Protein AF-A0A645FPZ4-F1 (afdb_monomer_lite)

InterPro domains:
  IPR011048 Cytochrome cd1-nitrite reductase-like, haem d1 domain superfamily [SSF51004] (3-76)
  IPR015943 WD40/YVTN repeat-like-containing domain superfamily [G3DSA:2.130.10.10] (1-99)
  IPR019405 Lactonase, 7-bladed beta-propeller [PF10282] (3-96)
  IPR050282 Cycloisomerase 2 [PTHR30344] (2-97)

Organism: NCBI:txid1076179

Radius of gyration: 13.14 Å; chains: 1; bounding box: 28×28×38 Å

Sequence (100 aa):
MLIHPGGRFAYASNRIHDSIASYSIDPHTGYLRLLGFTDALGKTPRFMTFDEKGEKLYVANEDSDTIVEFAIEADSGRPVFTGRTVAAESPVCVIFTKER

Foldseek 3Di:
DDAQPVRQKDWDADQQVQWIWIWGADPPPRDTDTLDIDHVVAHGQQDWDADPNSQWIWTQHQHGQKIFIFGQDPPSRDTHGPVDIDGHHRDNDDDDDPDD

Structure (mmCIF, N/CA/C/O backbone):
data_AF-A0A645FPZ4-F1
#
_entry.id   AF-A0A645FPZ4-F1
#
loop_
_atom_site.group_PDB
_atom_site.id
_atom_site.type_symbol
_atom_site.label_atom_id
_atom_site.label_alt_id
_atom_site.label_comp_id
_atom_site.label_asym_id
_atom_site.label_entity_id
_atom_site.label_seq_id
_atom_site.pdbx_PDB_ins_code
_atom_site.Cartn_x
_atom_site.Cartn_y
_atom_site.Cartn_z
_atom_site.occupancy
_atom_site.B_iso_or_equiv
_atom_site.auth_seq_id
_atom_site.auth_comp_id
_atom_site.auth_asym_id
_atom_site.auth_atom_id
_atom_site.pdbx_PDB_model_num
ATOM 1 N N . MET A 1 1 ? 2.950 8.092 4.707 1.00 87.81 1 MET A N 1
ATOM 2 C CA . MET A 1 1 ? 1.825 7.476 5.441 1.00 87.81 1 MET A CA 1
ATOM 3 C C . MET A 1 1 ? 0.550 8.187 5.023 1.00 87.81 1 MET A C 1
ATOM 5 O O . MET A 1 1 ? 0.621 9.383 4.771 1.00 87.81 1 MET A O 1
ATOM 9 N N . LEU A 1 2 ? -0.568 7.471 4.925 1.00 95.75 2 LEU A N 1
ATOM 10 C CA . LEU A 1 2 ? -1.883 8.008 4.570 1.00 95.75 2 LEU A CA 1
ATOM 11 C C . LEU A 1 2 ? -2.991 7.279 5.341 1.00 95.75 2 LEU A C 1
ATOM 13 O O . LEU A 1 2 ? -2.834 6.110 5.693 1.00 95.75 2 LEU A O 1
ATOM 17 N N . ILE A 1 3 ? -4.093 7.976 5.609 1.00 97.56 3 ILE A N 1
ATOM 18 C CA . ILE A 1 3 ? -5.278 7.447 6.296 1.00 97.56 3 ILE A CA 1
ATOM 19 C C . ILE A 1 3 ? -6.364 7.215 5.245 1.00 97.56 3 ILE A C 1
ATOM 21 O O . ILE A 1 3 ? -6.586 8.069 4.388 1.00 97.56 3 ILE A O 1
ATOM 25 N N . HIS A 1 4 ? -7.022 6.058 5.295 1.00 97.44 4 HIS A N 1
ATOM 26 C CA . HIS A 1 4 ? -8.163 5.766 4.429 1.00 97.44 4 HIS A CA 1
ATOM 27 C C . HIS A 1 4 ? -9.302 6.769 4.684 1.00 97.44 4 HIS A C 1
ATOM 29 O O . HIS A 1 4 ? -9.560 7.062 5.853 1.00 97.44 4 HIS A O 1
ATOM 35 N N . PRO A 1 5 ? -10.060 7.228 3.669 1.00 95.62 5 PRO A N 1
ATOM 36 C CA . PRO A 1 5 ? -11.174 8.166 3.869 1.00 95.62 5 PRO A CA 1
ATOM 37 C C . PRO A 1 5 ? -12.209 7.706 4.907 1.00 95.62 5 PRO A C 1
ATOM 39 O O . PRO A 1 5 ? -12.756 8.509 5.654 1.00 95.62 5 PRO A O 1
ATOM 42 N N . GLY A 1 6 ? -12.428 6.392 5.011 1.00 94.69 6 GLY A N 1
ATOM 43 C CA . GLY A 1 6 ? -13.291 5.785 6.033 1.00 94.69 6 GLY A CA 1
ATOM 44 C C . GLY A 1 6 ? -12.730 5.780 7.466 1.00 94.69 6 GLY A C 1
ATOM 45 O O . GLY A 1 6 ? -13.376 5.238 8.354 1.00 94.69 6 GLY A O 1
ATOM 46 N N . GLY A 1 7 ? -11.522 6.296 7.708 1.00 96.12 7 GLY A N 1
ATOM 47 C CA . GLY A 1 7 ? -10.953 6.535 9.042 1.00 96.12 7 GLY A CA 1
ATOM 48 C C . GLY A 1 7 ? -10.550 5.302 9.862 1.00 96.12 7 GLY A C 1
ATOM 49 O O . GLY A 1 7 ? -9.932 5.455 10.908 1.00 96.12 7 GLY A O 1
ATOM 50 N N . ARG A 1 8 ? -10.862 4.080 9.412 1.00 97.69 8 ARG A N 1
ATOM 51 C CA . ARG A 1 8 ? -10.559 2.837 10.154 1.00 97.69 8 ARG A CA 1
ATOM 52 C C . ARG A 1 8 ? -9.132 2.321 9.970 1.00 97.69 8 ARG A C 1
ATOM 54 O O . ARG A 1 8 ? -8.666 1.536 10.792 1.00 97.69 8 ARG A O 1
ATOM 61 N N . PHE A 1 9 ? -8.458 2.728 8.895 1.00 98.50 9 PHE A N 1
ATOM 62 C CA . PHE A 1 9 ? -7.172 2.161 8.489 1.00 98.50 9 PHE A CA 1
ATOM 63 C C . PHE A 1 9 ? -6.158 3.235 8.094 1.00 98.50 9 PHE A C 1
ATOM 65 O O . PHE A 1 9 ? -6.520 4.253 7.498 1.00 98.50 9 PHE A O 1
ATOM 72 N N . ALA A 1 10 ? -4.884 2.971 8.378 1.00 98.50 10 ALA A N 1
ATOM 73 C CA . ALA A 1 10 ? -3.743 3.762 7.927 1.00 98.50 10 ALA A CA 1
ATOM 74 C C . ALA A 1 10 ? -2.715 2.878 7.215 1.00 98.50 10 ALA A C 1
ATOM 76 O O . ALA A 1 10 ? -2.581 1.693 7.520 1.00 98.50 10 ALA A O 1
ATOM 77 N N . TYR A 1 11 ? -1.959 3.480 6.299 1.00 98.69 11 TYR A N 1
ATOM 78 C CA . TYR A 1 11 ? -0.987 2.787 5.459 1.00 98.69 11 TYR A CA 1
ATOM 79 C C . TYR A 1 11 ? 0.337 3.540 5.422 1.00 98.69 11 TYR A C 1
ATOM 81 O O . TYR A 1 11 ? 0.369 4.772 5.327 1.00 98.69 11 TYR A O 1
ATOM 89 N N . ALA A 1 12 ? 1.445 2.810 5.457 1.00 98.44 12 ALA A N 1
ATOM 90 C CA . ALA A 1 12 ? 2.789 3.357 5.316 1.00 98.44 12 ALA A CA 1
ATOM 91 C C . ALA A 1 12 ? 3.587 2.542 4.300 1.00 98.44 12 ALA A C 1
ATOM 93 O O . ALA A 1 12 ? 3.524 1.319 4.309 1.00 98.44 12 ALA A O 1
ATOM 94 N N . SER A 1 13 ? 4.324 3.217 3.418 1.00 98.00 13 SER A N 1
ATOM 95 C CA . SER A 1 13 ? 5.230 2.542 2.497 1.00 98.00 13 SER A CA 1
ATOM 96 C C . SER A 1 13 ? 6.598 2.367 3.146 1.00 98.00 13 SER A C 1
ATOM 98 O O . SER A 1 13 ? 7.098 3.265 3.827 1.00 98.00 13 SER A O 1
ATOM 100 N N . ASN A 1 14 ? 7.211 1.215 2.904 1.00 98.00 14 ASN A N 1
ATOM 101 C CA . ASN A 1 14 ? 8.550 0.870 3.351 1.00 98.00 14 ASN A CA 1
ATOM 102 C C . ASN A 1 14 ? 9.451 0.756 2.125 1.00 98.00 14 ASN A C 1
ATOM 104 O O . ASN A 1 14 ? 9.290 -0.159 1.327 1.00 98.00 14 ASN A O 1
ATOM 108 N N . ARG A 1 15 ? 10.411 1.673 1.981 1.00 97.19 15 ARG A N 1
ATOM 109 C CA . ARG A 1 15 ? 11.231 1.796 0.761 1.00 97.19 15 ARG A CA 1
ATOM 110 C C . ARG A 1 15 ? 12.342 0.756 0.606 1.00 97.19 15 ARG A C 1
ATOM 112 O O . ARG A 1 15 ? 12.859 0.608 -0.480 1.00 97.19 15 ARG A O 1
ATOM 119 N N . ILE A 1 16 ? 12.734 0.092 1.693 1.00 94.75 16 ILE A N 1
ATOM 120 C CA . ILE A 1 16 ? 13.771 -0.958 1.674 1.00 94.75 16 ILE A CA 1
ATOM 121 C C . ILE A 1 16 ? 13.129 -2.346 1.730 1.00 94.75 16 ILE A C 1
ATOM 123 O O . ILE A 1 16 ? 13.617 -3.290 1.127 1.00 94.75 16 ILE A O 1
ATOM 127 N N . HIS A 1 17 ? 12.027 -2.474 2.472 1.00 97.94 17 HIS A N 1
ATOM 128 C CA . HIS A 1 17 ? 11.257 -3.715 2.539 1.00 97.94 17 HIS A CA 1
ATOM 129 C C . HIS A 1 17 ? 10.329 -3.880 1.318 1.00 97.94 17 HIS A C 1
ATOM 131 O O . HIS A 1 17 ? 9.700 -4.924 1.179 1.00 97.94 17 HIS A O 1
ATOM 137 N N . ASP A 1 18 ? 10.195 -2.852 0.474 1.00 98.56 18 ASP A N 1
ATOM 138 C CA . ASP A 1 18 ? 9.340 -2.852 -0.718 1.00 98.56 18 ASP A CA 1
ATOM 139 C C . ASP A 1 18 ? 7.894 -3.279 -0.416 1.00 98.56 18 ASP A C 1
ATOM 141 O O . ASP A 1 18 ? 7.293 -4.129 -1.068 1.00 98.56 18 ASP A O 1
ATOM 145 N N . SER A 1 19 ? 7.329 -2.701 0.649 1.00 98.75 19 SER A N 1
ATOM 146 C CA . SER A 1 19 ? 6.021 -3.106 1.165 1.00 98.75 19 SER A CA 1
ATOM 147 C C . SER A 1 19 ? 5.144 -1.951 1.623 1.00 98.75 19 SER A C 1
ATOM 149 O O . SER A 1 19 ? 5.601 -0.842 1.905 1.00 98.75 19 SER A O 1
ATOM 151 N N . ILE A 1 20 ? 3.857 -2.253 1.741 1.00 98.75 20 ILE A N 1
ATOM 152 C CA . ILE A 1 20 ? 2.813 -1.428 2.331 1.00 98.75 20 ILE A CA 1
ATOM 153 C C . ILE A 1 20 ? 2.481 -2.024 3.701 1.00 98.75 20 ILE A C 1
ATOM 155 O O . ILE A 1 20 ? 1.890 -3.102 3.793 1.00 98.75 20 ILE A O 1
ATOM 159 N N . ALA A 1 21 ? 2.850 -1.336 4.776 1.00 98.62 21 ALA A N 1
ATOM 160 C CA . ALA A 1 21 ? 2.392 -1.655 6.122 1.00 98.62 21 ALA A CA 1
ATOM 161 C C . ALA A 1 21 ? 0.965 -1.129 6.319 1.00 98.62 21 ALA A C 1
ATOM 163 O O . ALA A 1 21 ? 0.710 0.055 6.093 1.00 98.62 21 ALA A O 1
ATOM 164 N N 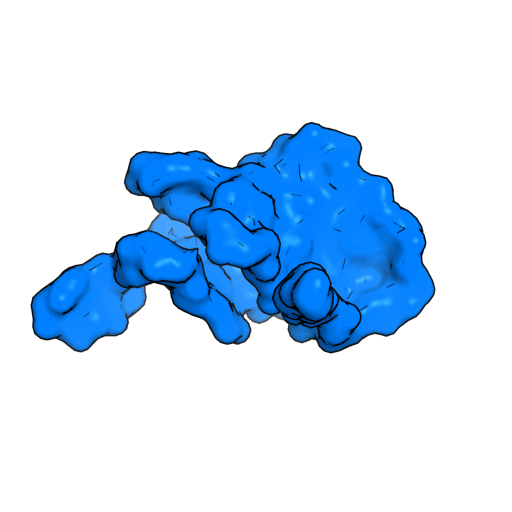. SER A 1 22 ? 0.054 -2.001 6.752 1.00 98.69 22 SER A N 1
ATOM 165 C CA . SER A 1 22 ? -1.354 -1.672 7.013 1.00 98.69 22 SER A CA 1
ATOM 166 C C . SER A 1 22 ? -1.631 -1.685 8.513 1.00 98.69 22 SER A C 1
ATOM 168 O O . SER A 1 22 ? -1.171 -2.580 9.225 1.00 98.69 22 SER A O 1
ATOM 170 N N . TYR A 1 23 ? -2.395 -0.710 8.996 1.00 98.75 23 TYR A N 1
ATOM 171 C CA . TYR A 1 23 ? -2.724 -0.533 10.408 1.00 98.75 23 TYR A CA 1
ATOM 172 C C . TYR A 1 23 ? -4.224 -0.312 10.590 1.00 98.75 23 TYR A C 1
ATOM 174 O O . TYR A 1 23 ? -4.828 0.416 9.805 1.00 98.75 23 TYR A O 1
ATOM 182 N N . SER A 1 24 ? -4.811 -0.858 11.656 1.00 98.44 24 SER A N 1
ATOM 183 C CA . SER A 1 24 ? -6.121 -0.417 12.149 1.00 98.44 24 SER A CA 1
ATOM 184 C C . SER A 1 24 ? -5.950 0.770 13.089 1.00 98.44 24 SER A C 1
ATOM 186 O O . SER A 1 24 ? -4.976 0.817 13.846 1.00 98.44 24 SER A O 1
ATOM 188 N N . ILE A 1 25 ? -6.919 1.679 13.078 1.00 98.56 25 ILE A N 1
ATOM 189 C CA . ILE A 1 25 ? -6.971 2.853 13.950 1.00 98.56 25 ILE A CA 1
ATOM 190 C C . ILE A 1 25 ? -8.022 2.611 15.031 1.00 98.56 25 ILE A C 1
ATOM 192 O O . ILE A 1 25 ? -9.184 2.342 14.723 1.00 98.56 25 ILE A O 1
ATOM 196 N N . ASP A 1 26 ? -7.623 2.707 16.297 1.00 97.88 26 ASP A N 1
ATOM 197 C CA . ASP A 1 26 ? -8.571 2.716 17.408 1.00 97.88 26 ASP A CA 1
ATOM 198 C C . ASP A 1 26 ? -9.385 4.029 17.385 1.00 97.88 26 ASP A C 1
ATOM 200 O O . ASP A 1 26 ? -8.792 5.109 17.437 1.00 97.88 26 ASP A O 1
ATOM 204 N N . PRO A 1 27 ? -10.729 3.981 17.307 1.00 96.69 27 PRO A N 1
ATOM 205 C CA . PRO A 1 27 ? -11.547 5.178 17.109 1.00 96.69 27 PRO A CA 1
ATOM 206 C C . PRO A 1 27 ? -11.645 6.075 18.351 1.00 96.69 27 PRO A C 1
ATOM 208 O O . PRO A 1 27 ? -12.109 7.208 18.242 1.00 96.69 27 PRO A O 1
ATOM 211 N N . HIS A 1 28 ? -11.238 5.591 19.528 1.00 97.50 28 HIS A N 1
ATOM 212 C CA . HIS A 1 28 ? -11.315 6.342 20.781 1.00 97.50 28 HIS A CA 1
ATOM 213 C C . HIS A 1 28 ? -9.988 7.019 21.133 1.00 97.50 28 HIS A C 1
ATOM 215 O O . HIS A 1 28 ? -9.980 8.101 21.715 1.00 97.50 28 HIS A O 1
ATOM 221 N N . THR A 1 29 ? -8.870 6.386 20.783 1.00 97.81 29 THR A N 1
ATOM 222 C CA . THR A 1 29 ? -7.513 6.805 21.166 1.00 97.81 29 THR A CA 1
ATOM 223 C C . THR A 1 29 ? -6.660 7.252 19.982 1.00 97.81 29 THR A C 1
ATOM 225 O O . THR A 1 29 ? -5.667 7.948 20.176 1.00 97.81 29 THR A O 1
ATOM 228 N N . GLY A 1 30 ? -7.014 6.855 18.755 1.00 96.69 30 GLY A N 1
ATOM 229 C CA . GLY A 1 30 ? -6.213 7.083 17.552 1.00 96.69 30 GLY A CA 1
ATOM 230 C C . GLY A 1 30 ? -4.977 6.184 17.442 1.00 96.69 30 GLY A C 1
ATOM 231 O O . GLY A 1 30 ? -4.175 6.357 16.524 1.00 96.69 30 GLY A O 1
ATOM 232 N N . TYR A 1 31 ? -4.789 5.231 18.360 1.00 98.19 31 TYR A N 1
ATOM 233 C CA . TYR A 1 31 ? -3.632 4.343 18.331 1.00 98.19 31 TYR A CA 1
ATOM 234 C C . TYR A 1 31 ? -3.673 3.373 17.153 1.00 98.19 31 TYR A C 1
ATOM 236 O O . TYR A 1 31 ? -4.721 2.852 16.770 1.00 98.19 31 TYR A O 1
ATOM 244 N N . LEU A 1 32 ? -2.488 3.127 16.593 1.00 98.38 32 LEU A N 1
ATOM 245 C CA . LEU A 1 32 ? -2.295 2.247 15.451 1.00 98.38 32 LEU A CA 1
ATOM 246 C C . LEU A 1 32 ? -1.939 0.840 15.919 1.00 98.38 32 LEU A C 1
ATOM 248 O O . LEU A 1 32 ? -1.002 0.648 16.695 1.00 98.38 32 LEU A O 1
ATOM 252 N N . ARG A 1 33 ? -2.631 -0.158 15.371 1.00 98.44 33 ARG A N 1
ATOM 253 C CA . ARG A 1 33 ? -2.258 -1.570 15.504 1.00 98.44 33 ARG A CA 1
ATOM 254 C C . ARG A 1 33 ? -1.874 -2.117 14.139 1.00 98.44 33 ARG A C 1
ATOM 256 O O . ARG A 1 33 ? -2.662 -2.029 13.204 1.00 98.44 33 ARG A O 1
ATOM 263 N N . LEU A 1 34 ? -0.672 -2.684 14.032 1.00 98.44 34 LEU A N 1
ATOM 264 C CA . LEU A 1 34 ? -0.198 -3.316 12.800 1.00 98.44 34 LEU A CA 1
ATOM 265 C C . LEU A 1 34 ? -1.091 -4.514 12.448 1.00 98.44 34 LEU A C 1
ATOM 267 O O . LEU A 1 34 ? -1.312 -5.391 13.284 1.00 98.44 34 LEU A O 1
ATOM 271 N N . LEU A 1 35 ? -1.574 -4.539 11.209 1.00 98.38 35 LEU A N 1
ATOM 272 C CA . LEU A 1 35 ? -2.364 -5.631 10.638 1.00 98.38 35 LEU A CA 1
ATOM 273 C C . LEU A 1 35 ? -1.502 -6.558 9.781 1.00 98.38 35 LEU A C 1
ATOM 275 O O . LEU A 1 35 ? -1.729 -7.763 9.757 1.00 98.38 35 LEU A O 1
ATOM 279 N N . GLY A 1 36 ? -0.496 -6.005 9.103 1.00 98.25 36 GLY A N 1
ATOM 280 C CA . GLY A 1 36 ? 0.437 -6.777 8.293 1.00 98.25 36 GLY A CA 1
ATOM 281 C C . GLY A 1 36 ? 1.112 -5.948 7.210 1.00 98.25 36 GLY A C 1
ATOM 282 O O . GLY A 1 36 ? 1.006 -4.719 7.181 1.00 98.25 36 GLY A O 1
ATOM 283 N N . PHE A 1 37 ? 1.794 -6.653 6.313 1.00 98.56 37 PHE A N 1
ATOM 284 C CA . PHE A 1 37 ? 2.518 -6.086 5.181 1.00 98.56 37 PHE A CA 1
ATOM 285 C C . PHE A 1 37 ? 1.983 -6.673 3.876 1.00 98.56 37 PHE A C 1
ATOM 287 O O . PHE A 1 37 ? 1.666 -7.859 3.811 1.00 98.56 37 PHE A O 1
ATOM 294 N N . THR A 1 38 ? 1.893 -5.844 2.842 1.00 98.69 38 THR A N 1
ATOM 295 C CA . THR A 1 38 ? 1.590 -6.256 1.464 1.00 98.69 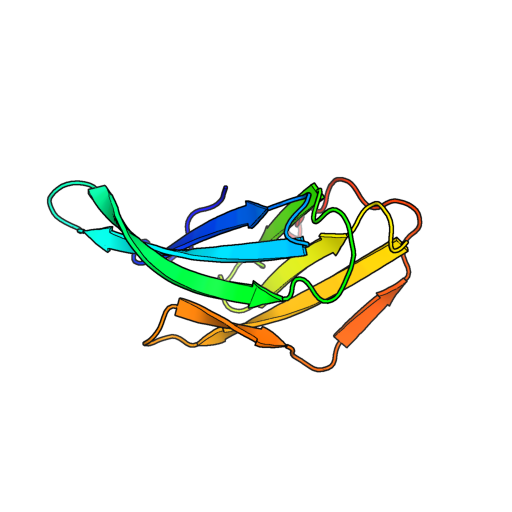38 THR A CA 1
ATOM 296 C C . THR A 1 38 ? 2.751 -5.854 0.567 1.00 98.69 38 THR A C 1
ATOM 298 O O . THR A 1 38 ? 3.299 -4.772 0.751 1.00 98.69 38 THR A O 1
ATOM 301 N N . ASP A 1 39 ? 3.148 -6.713 -0.368 1.00 98.62 39 ASP A N 1
ATOM 302 C CA . ASP A 1 39 ? 4.180 -6.395 -1.363 1.00 98.62 39 ASP A CA 1
ATOM 303 C C . ASP A 1 39 ? 3.740 -5.185 -2.212 1.00 98.62 39 ASP A C 1
ATOM 305 O O . ASP A 1 39 ? 2.589 -5.123 -2.650 1.00 98.62 39 ASP A O 1
ATOM 309 N N . ALA A 1 40 ? 4.627 -4.206 -2.410 1.00 98.50 40 ALA A N 1
ATOM 310 C CA . ALA A 1 40 ? 4.352 -3.033 -3.245 1.00 98.50 40 ALA A CA 1
ATOM 311 C C . ALA A 1 40 ? 4.372 -3.350 -4.754 1.00 98.50 40 ALA A C 1
ATOM 313 O O . ALA A 1 40 ? 4.006 -2.499 -5.571 1.00 98.50 40 ALA A O 1
ATOM 314 N N . LEU A 1 41 ? 4.788 -4.568 -5.113 1.00 98.75 41 LEU A N 1
ATOM 315 C CA . LEU A 1 41 ? 4.976 -5.086 -6.467 1.00 98.75 41 LEU A CA 1
ATOM 316 C C . LEU A 1 41 ? 5.917 -4.208 -7.300 1.00 98.75 41 LEU A C 1
ATOM 318 O O . LEU A 1 41 ? 5.731 -4.011 -8.499 1.00 98.75 41 LEU A O 1
ATOM 322 N N . GLY A 1 42 ? 6.936 -3.681 -6.629 1.00 98.44 42 GLY A N 1
ATOM 323 C CA . GLY A 1 42 ? 7.989 -2.842 -7.175 1.00 98.44 42 GLY A CA 1
ATOM 324 C C . GLY A 1 42 ? 8.888 -2.332 -6.053 1.00 98.44 42 GLY A C 1
ATOM 325 O O . GLY A 1 42 ? 8.647 -2.599 -4.878 1.00 98.44 42 GLY A O 1
ATOM 326 N N . LYS A 1 43 ? 9.944 -1.619 -6.429 1.00 98.69 43 LYS A N 1
ATOM 327 C CA . LYS A 1 43 ? 10.998 -1.172 -5.520 1.00 98.69 43 LYS A CA 1
ATOM 328 C C . LYS A 1 43 ? 10.849 0.287 -5.140 1.00 98.69 43 LYS A C 1
ATOM 330 O O . LYS A 1 43 ? 10.469 1.116 -5.970 1.00 98.69 43 LYS A O 1
ATOM 335 N N . THR A 1 44 ? 11.205 0.598 -3.899 1.00 98.44 44 THR A N 1
ATOM 336 C CA . THR A 1 44 ? 11.196 1.961 -3.362 1.00 98.44 44 THR A CA 1
ATOM 337 C C . THR A 1 44 ? 9.814 2.612 -3.543 1.00 98.44 44 THR A C 1
ATOM 339 O O . THR A 1 44 ? 9.690 3.603 -4.265 1.00 98.44 44 THR A O 1
ATOM 342 N N . PRO A 1 45 ? 8.741 2.088 -2.902 1.00 98.56 45 PRO A N 1
ATOM 343 C CA . PRO A 1 45 ? 7.413 2.709 -2.915 1.00 98.56 45 PRO A CA 1
ATOM 344 C C . PRO A 1 45 ? 7.468 4.118 -2.305 1.00 98.56 45 PRO A C 1
ATOM 346 O O . PRO A 1 45 ? 7.387 4.331 -1.085 1.00 98.56 45 PRO A O 1
ATOM 349 N N . ARG A 1 46 ? 7.670 5.109 -3.173 1.00 98.38 46 ARG A N 1
ATOM 350 C CA . ARG A 1 46 ? 8.053 6.475 -2.820 1.00 98.38 46 ARG A CA 1
ATOM 351 C C . ARG A 1 46 ? 6.855 7.293 -2.392 1.00 98.38 46 ARG A C 1
ATOM 353 O O . ARG A 1 46 ? 6.969 8.087 -1.451 1.00 98.38 46 ARG A O 1
ATOM 360 N N . PHE A 1 47 ? 5.725 7.047 -3.046 1.00 98.38 47 PHE A N 1
ATOM 361 C CA . PHE A 1 47 ? 4.470 7.737 -2.814 1.00 98.38 47 PHE A CA 1
ATOM 362 C C . PHE A 1 47 ? 3.282 6.788 -2.924 1.00 98.38 47 PHE A C 1
ATOM 364 O O . PHE A 1 47 ? 3.321 5.802 -3.656 1.00 98.38 47 PHE A O 1
ATOM 371 N N . MET A 1 48 ? 2.219 7.105 -2.188 1.00 98.25 48 MET A N 1
ATOM 372 C CA . MET A 1 48 ? 0.955 6.388 -2.250 1.00 98.25 48 MET A CA 1
ATOM 373 C C . MET A 1 48 ? -0.207 7.370 -2.139 1.00 98.25 48 MET A C 1
ATOM 375 O O . MET A 1 48 ? -0.129 8.315 -1.352 1.00 98.25 48 MET A O 1
ATOM 379 N N . THR A 1 49 ? -1.287 7.126 -2.877 1.00 98.06 49 T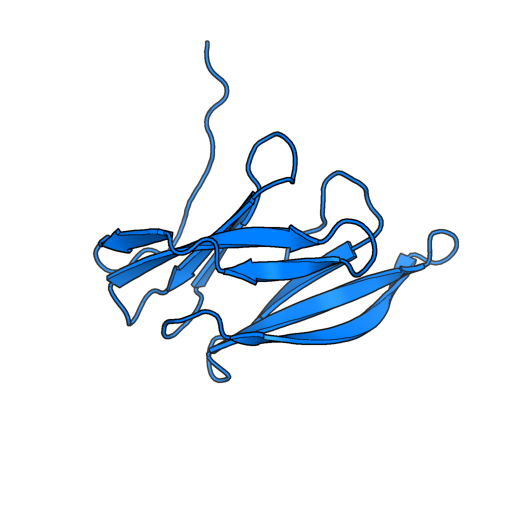HR A N 1
ATOM 380 C CA . THR A 1 49 ? -2.538 7.892 -2.768 1.00 98.06 49 THR A CA 1
ATOM 381 C C . THR A 1 49 ? -3.747 6.996 -2.982 1.00 98.06 49 THR A C 1
ATOM 383 O O . THR A 1 49 ? -3.669 6.015 -3.719 1.00 98.06 49 THR A O 1
ATOM 386 N N . PHE A 1 50 ? -4.871 7.354 -2.368 1.00 97.62 50 PHE A N 1
ATOM 387 C CA . PHE A 1 50 ? -6.164 6.791 -2.737 1.00 97.62 50 PHE A CA 1
ATOM 388 C C . PHE A 1 50 ? -6.759 7.511 -3.948 1.00 97.62 50 PHE A C 1
ATOM 390 O O . PHE A 1 50 ? -6.370 8.648 -4.235 1.00 97.62 50 PHE A O 1
ATOM 397 N N . ASP A 1 51 ? -7.711 6.863 -4.616 1.00 95.25 51 ASP A N 1
ATOM 398 C CA . ASP A 1 51 ? -8.727 7.571 -5.396 1.00 95.25 51 ASP A CA 1
ATOM 399 C C . ASP A 1 51 ? -9.679 8.373 -4.486 1.00 95.25 51 ASP A C 1
ATOM 401 O O . ASP A 1 51 ? -9.614 8.308 -3.256 1.00 95.25 51 ASP A O 1
ATOM 405 N N . GLU A 1 52 ? -10.584 9.147 -5.089 1.00 91.25 52 GLU A N 1
ATOM 406 C CA . GLU A 1 52 ? -11.513 10.010 -4.345 1.00 91.25 52 GLU A CA 1
ATOM 407 C C . GLU A 1 52 ? -12.434 9.238 -3.386 1.00 91.25 52 GLU A C 1
ATOM 409 O O . GLU A 1 52 ? -12.865 9.785 -2.370 1.00 91.25 52 GLU A O 1
ATOM 414 N N . LYS A 1 53 ? -12.732 7.970 -3.694 1.00 92.69 53 LYS A N 1
ATOM 415 C CA . LYS A 1 53 ? -13.629 7.124 -2.895 1.00 92.69 53 LYS A CA 1
ATOM 416 C C . LYS A 1 53 ? -12.905 6.308 -1.822 1.00 92.69 53 LYS A C 1
ATOM 418 O O . LYS A 1 53 ? -13.560 5.804 -0.913 1.00 92.69 53 LYS A O 1
ATOM 423 N N . GLY A 1 54 ? -11.580 6.176 -1.897 1.00 95.00 54 GLY A N 1
ATOM 424 C CA . GLY A 1 54 ? -10.811 5.257 -1.055 1.00 95.00 54 GLY A CA 1
ATOM 425 C C . GLY A 1 54 ? -10.840 3.799 -1.526 1.00 95.00 54 GLY A C 1
ATOM 426 O O . GLY A 1 54 ? -10.253 2.939 -0.878 1.00 95.00 54 GLY A O 1
ATOM 427 N N . GLU A 1 55 ? -11.498 3.491 -2.644 1.00 96.00 55 GLU A N 1
ATOM 428 C CA . GLU A 1 55 ? -11.663 2.116 -3.134 1.00 96.00 55 GLU A CA 1
ATOM 429 C C . GLU A 1 55 ? -10.355 1.561 -3.710 1.00 96.00 55 GLU A C 1
ATOM 431 O O . GLU A 1 55 ? -10.102 0.349 -3.647 1.00 96.00 55 GLU A O 1
ATOM 436 N N . LYS A 1 56 ? -9.520 2.451 -4.260 1.00 97.88 56 LYS A N 1
ATOM 437 C CA . LYS A 1 56 ? -8.246 2.120 -4.897 1.00 97.88 56 LYS A CA 1
ATOM 438 C C . LYS A 1 56 ? -7.087 2.838 -4.231 1.00 97.88 56 LYS A C 1
ATOM 440 O O . LYS A 1 56 ? -7.165 4.029 -3.957 1.00 97.88 56 LYS A O 1
ATOM 445 N N . LEU A 1 57 ? -5.992 2.114 -4.030 1.00 98.50 57 LEU A N 1
ATOM 446 C CA . LEU A 1 57 ? -4.697 2.615 -3.586 1.00 98.50 57 LEU A CA 1
ATOM 447 C C . LEU A 1 57 ? -3.700 2.511 -4.740 1.00 98.50 57 LEU A C 1
ATOM 449 O O . LEU A 1 57 ? -3.489 1.433 -5.292 1.00 98.50 57 LEU A O 1
ATOM 453 N N . TYR A 1 58 ? -3.056 3.622 -5.065 1.00 98.62 58 TYR A N 1
ATOM 454 C CA . TYR A 1 58 ? -2.006 3.712 -6.071 1.00 98.62 58 TYR A CA 1
ATOM 455 C C . TYR A 1 58 ? -0.656 3.809 -5.382 1.00 98.62 58 TYR A C 1
ATOM 457 O O . TYR A 1 58 ? -0.481 4.647 -4.497 1.00 98.62 58 TYR A O 1
ATOM 465 N N . VAL A 1 59 ? 0.292 2.974 -5.797 1.00 98.75 59 VAL A N 1
ATOM 466 C CA . VAL A 1 59 ? 1.649 2.923 -5.244 1.00 98.75 59 VAL A CA 1
ATOM 467 C C . VAL A 1 59 ? 2.641 3.251 -6.343 1.00 98.75 59 VAL A C 1
ATOM 469 O O . VAL A 1 59 ? 2.730 2.527 -7.328 1.00 98.75 59 VAL A O 1
ATOM 472 N N . ALA A 1 60 ? 3.367 4.352 -6.177 1.00 98.69 60 ALA A N 1
ATOM 473 C CA . ALA A 1 60 ? 4.422 4.774 -7.084 1.00 98.69 60 ALA A CA 1
ATOM 474 C C . ALA A 1 60 ? 5.767 4.201 -6.619 1.00 98.69 60 ALA A C 1
ATOM 476 O O . ALA A 1 60 ? 6.288 4.600 -5.572 1.00 98.69 60 ALA A O 1
ATOM 477 N N . ASN A 1 61 ? 6.294 3.252 -7.389 1.00 98.81 61 ASN A N 1
ATOM 478 C CA . ASN A 1 61 ? 7.548 2.548 -7.143 1.00 98.81 61 ASN A CA 1
ATOM 479 C C . ASN A 1 61 ? 8.673 3.215 -7.948 1.00 98.81 61 ASN A C 1
ATOM 481 O O . ASN A 1 61 ? 8.795 2.985 -9.153 1.00 98.81 61 ASN A O 1
ATOM 485 N N . GLU A 1 62 ? 9.468 4.052 -7.275 1.00 98.75 62 GLU A N 1
ATOM 486 C CA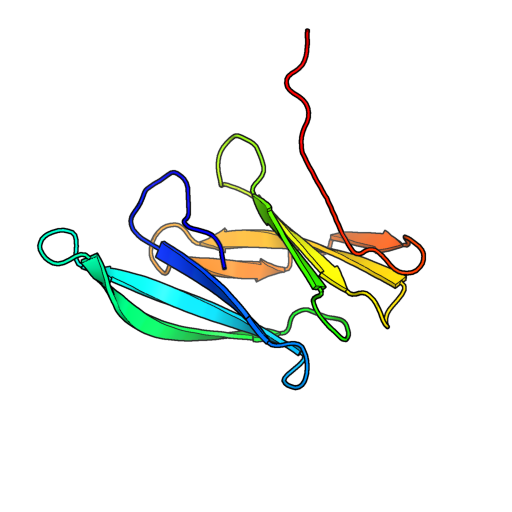 . GLU A 1 62 ? 10.489 4.931 -7.871 1.00 98.75 62 GLU A CA 1
ATOM 487 C C . GLU A 1 62 ? 11.545 4.146 -8.656 1.00 98.75 62 GLU A C 1
ATOM 489 O O . GLU A 1 62 ? 11.819 4.470 -9.805 1.00 98.75 62 GLU A O 1
ATOM 494 N N . ASP A 1 63 ? 12.078 3.068 -8.078 1.00 98.69 63 ASP A N 1
ATOM 495 C CA . ASP A 1 63 ? 13.193 2.309 -8.668 1.00 98.69 63 ASP A CA 1
ATOM 496 C C . ASP A 1 63 ? 12.724 1.173 -9.592 1.00 98.69 63 ASP A C 1
ATOM 498 O O . ASP A 1 63 ? 13.512 0.330 -10.023 1.00 98.69 63 ASP A O 1
ATOM 502 N N . SER A 1 64 ? 11.418 1.069 -9.839 1.00 98.69 64 SER A N 1
ATOM 503 C CA . SER A 1 64 ? 10.839 0.073 -10.751 1.00 98.69 64 SER A CA 1
ATOM 504 C C . SER A 1 64 ? 10.041 0.691 -11.883 1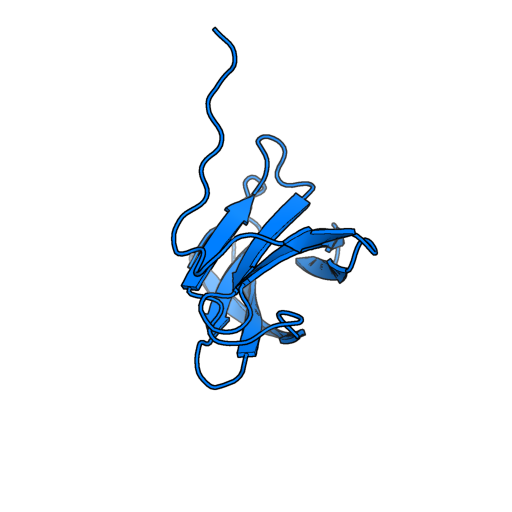.00 98.69 64 SER A C 1
ATOM 506 O O . SER A 1 64 ? 9.382 -0.055 -12.598 1.00 98.69 64 SER A O 1
ATOM 508 N N . ASP A 1 65 ? 10.057 2.017 -12.020 1.00 98.69 65 ASP A N 1
ATOM 509 C CA . ASP A 1 65 ? 9.364 2.743 -13.084 1.00 98.69 65 ASP A CA 1
ATOM 510 C C . ASP A 1 65 ? 7.885 2.334 -13.234 1.00 98.69 65 ASP A C 1
ATOM 512 O O . ASP A 1 65 ? 7.358 2.165 -14.340 1.00 98.69 65 ASP A O 1
ATOM 516 N N . THR A 1 66 ? 7.201 2.117 -12.103 1.00 98.81 66 THR A N 1
ATOM 517 C CA . THR A 1 66 ? 5.822 1.610 -12.091 1.00 98.81 66 THR A CA 1
ATOM 518 C C . THR A 1 66 ? 4.921 2.332 -11.102 1.00 98.81 66 THR A C 1
ATOM 520 O O . THR A 1 66 ? 5.316 2.698 -9.996 1.00 98.81 66 THR A O 1
ATOM 523 N N . ILE A 1 67 ? 3.655 2.473 -11.490 1.00 98.81 67 ILE A N 1
ATOM 524 C CA . ILE A 1 67 ? 2.539 2.759 -10.592 1.00 98.81 67 ILE A CA 1
ATOM 525 C C . ILE A 1 67 ? 1.648 1.516 -10.552 1.00 98.81 67 ILE A C 1
ATOM 527 O O . ILE A 1 67 ? 1.140 1.081 -11.587 1.00 98.81 67 ILE A O 1
ATOM 531 N N . VAL A 1 68 ? 1.452 0.946 -9.366 1.00 98.88 68 VAL A N 1
ATOM 532 C CA . VAL A 1 68 ? 0.646 -0.266 -9.149 1.00 98.88 68 VAL A CA 1
ATOM 533 C C . VAL A 1 68 ? -0.678 0.098 -8.480 1.00 98.88 68 VAL A C 1
ATOM 535 O O . VAL A 1 68 ? -0.700 0.885 -7.534 1.00 98.88 68 VAL A O 1
ATOM 538 N N . GLU A 1 69 ? -1.784 -0.473 -8.965 1.00 98.81 69 GLU A N 1
ATOM 539 C CA . GLU A 1 69 ? -3.124 -0.271 -8.403 1.00 98.81 69 GLU A CA 1
ATOM 540 C C . GLU A 1 69 ? -3.544 -1.458 -7.519 1.00 98.81 69 GLU A C 1
ATOM 542 O O . GLU A 1 69 ? -3.576 -2.618 -7.951 1.00 98.81 69 GLU A O 1
ATOM 547 N N . PHE A 1 70 ? -3.956 -1.151 -6.293 1.00 98.88 70 PHE A N 1
ATOM 548 C CA . PHE A 1 70 ? -4.530 -2.084 -5.330 1.00 98.88 70 PHE A CA 1
ATOM 549 C C . PHE A 1 70 ? -5.982 -1.700 -5.024 1.00 98.88 70 PHE A C 1
ATOM 551 O O . PHE A 1 70 ? -6.305 -0.523 -4.912 1.00 98.88 70 PHE A O 1
ATOM 558 N N . ALA A 1 71 ? -6.863 -2.681 -4.850 1.00 98.56 71 ALA A N 1
ATOM 559 C CA . ALA A 1 71 ? -8.158 -2.492 -4.203 1.00 98.56 71 ALA A CA 1
ATOM 560 C C . ALA A 1 71 ? -7.997 -2.622 -2.684 1.00 98.56 71 ALA A C 1
ATOM 562 O O . ALA A 1 71 ? -7.137 -3.373 -2.227 1.00 98.56 71 ALA A O 1
ATOM 563 N N . ILE A 1 72 ? -8.829 -1.938 -1.901 1.00 98.25 72 ILE A N 1
ATOM 564 C CA . ILE A 1 72 ? -8.846 -2.103 -0.442 1.00 98.25 72 ILE A CA 1
ATOM 565 C C . ILE A 1 72 ? -9.960 -3.068 -0.034 1.00 98.25 72 ILE A C 1
ATOM 567 O O . ILE A 1 72 ? -11.138 -2.829 -0.294 1.00 98.25 72 ILE A O 1
ATOM 571 N N . GLU A 1 73 ? -9.595 -4.163 0.632 1.00 96.75 73 GLU A N 1
ATOM 572 C CA . GLU A 1 73 ? -10.562 -5.074 1.247 1.00 96.75 73 GLU A CA 1
ATOM 573 C C . GLU A 1 73 ? -11.240 -4.376 2.437 1.00 96.75 73 GLU A C 1
ATOM 575 O O . GLU A 1 73 ? -10.581 -4.008 3.409 1.00 96.75 73 GLU A O 1
ATOM 580 N N . ALA A 1 74 ? -12.558 -4.174 2.362 1.00 93.25 74 ALA A N 1
ATOM 581 C CA . ALA A 1 74 ? -13.278 -3.289 3.279 1.00 93.25 74 ALA A CA 1
ATOM 582 C C . ALA A 1 74 ? -13.175 -3.708 4.755 1.00 93.25 74 ALA A C 1
ATOM 584 O O . ALA A 1 74 ? -13.053 -2.843 5.626 1.00 93.25 74 ALA A O 1
ATOM 585 N N . ASP A 1 75 ? -13.215 -5.013 5.033 1.00 94.31 75 ASP A N 1
ATOM 586 C CA . ASP A 1 75 ? -13.248 -5.545 6.400 1.00 94.31 75 ASP A CA 1
ATOM 587 C C . ASP A 1 75 ? -11.862 -5.613 7.042 1.00 94.31 75 ASP A C 1
ATOM 589 O O . ASP A 1 75 ? -11.708 -5.310 8.224 1.00 94.31 75 ASP A O 1
ATOM 593 N N . SER A 1 76 ? -10.846 -5.989 6.264 1.00 96.31 76 SER A N 1
ATOM 594 C CA . SER A 1 76 ? -9.483 -6.191 6.764 1.00 96.31 76 SER A CA 1
ATOM 595 C C . SER A 1 76 ? -8.585 -4.965 6.591 1.00 96.31 76 SER A C 1
ATOM 597 O O . SER A 1 76 ? -7.542 -4.882 7.235 1.00 96.31 76 SER A O 1
ATOM 599 N N . GLY A 1 77 ? -8.948 -4.036 5.702 1.00 96.56 77 GLY A N 1
ATOM 600 C CA . GLY A 1 77 ? -8.078 -2.945 5.274 1.00 96.56 77 GLY A CA 1
ATOM 601 C C . GLY A 1 77 ? -6.862 -3.425 4.478 1.00 96.56 77 GLY A C 1
ATOM 602 O O . GLY A 1 77 ? -5.868 -2.716 4.398 1.00 96.56 77 GLY A O 1
ATOM 603 N N . ARG A 1 78 ? -6.874 -4.644 3.928 1.00 98.00 78 ARG A N 1
ATOM 604 C CA . ARG A 1 78 ? -5.735 -5.183 3.178 1.00 98.00 78 ARG A CA 1
ATOM 605 C C . ARG A 1 78 ? -5.738 -4.675 1.728 1.00 98.00 78 ARG A C 1
ATOM 607 O O . ARG A 1 78 ? -6.761 -4.815 1.053 1.00 98.00 78 ARG A O 1
ATOM 614 N N . PRO A 1 79 ? -4.607 -4.165 1.207 1.00 98.69 79 PRO A N 1
ATOM 615 C CA . PRO A 1 79 ? -4.439 -3.917 -0.220 1.00 98.69 79 PRO A CA 1
ATOM 616 C C . PRO A 1 79 ? -4.392 -5.233 -1.012 1.00 98.69 79 PRO A C 1
ATOM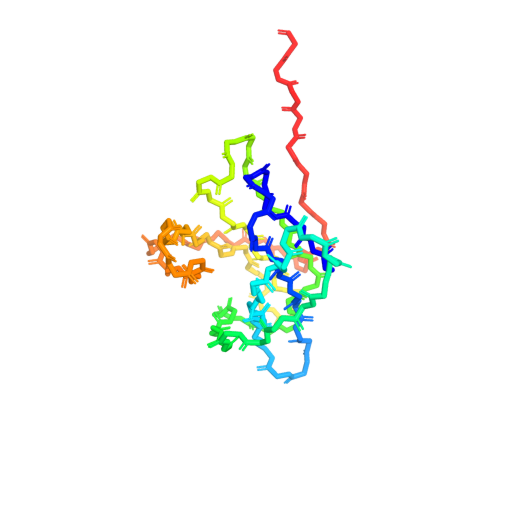 618 O O . PRO A 1 79 ? -3.650 -6.153 -0.675 1.00 98.69 79 PRO A O 1
ATOM 621 N N . VAL A 1 80 ? -5.168 -5.322 -2.087 1.00 98.69 80 VAL A N 1
ATOM 622 C CA . VAL A 1 80 ? -5.249 -6.486 -2.976 1.00 98.69 80 VAL A CA 1
ATOM 623 C C . VAL A 1 80 ? -4.908 -6.045 -4.390 1.00 98.69 80 VAL A C 1
ATOM 625 O O . VAL A 1 80 ? -5.556 -5.152 -4.933 1.00 98.69 80 VAL A O 1
ATOM 628 N N . PHE A 1 81 ? -3.886 -6.655 -4.993 1.00 98.75 81 PHE A N 1
ATOM 629 C CA . PHE A 1 81 ? -3.464 -6.303 -6.347 1.00 98.75 81 PHE A CA 1
ATOM 630 C C . PHE A 1 81 ? -4.610 -6.497 -7.342 1.00 98.75 81 PHE A C 1
ATOM 632 O O . PHE A 1 81 ? -5.249 -7.547 -7.382 1.00 98.75 81 PHE A O 1
ATOM 639 N N . THR A 1 82 ? -4.864 -5.475 -8.155 1.00 98.62 82 THR A N 1
ATOM 640 C CA . THR A 1 82 ? -5.972 -5.478 -9.122 1.00 98.62 82 THR A CA 1
ATOM 641 C C . THR A 1 82 ? -5.628 -6.158 -10.446 1.00 98.62 82 THR A C 1
ATOM 643 O O . THR A 1 82 ? -6.505 -6.318 -11.291 1.00 98.62 82 THR A O 1
ATOM 646 N N . GLY A 1 83 ? -4.361 -6.526 -10.659 1.00 98.50 83 GLY A N 1
ATOM 647 C CA . GLY A 1 83 ? -3.852 -6.916 -11.975 1.00 98.50 83 GLY A CA 1
ATOM 648 C C . GLY A 1 83 ? -3.357 -5.733 -12.814 1.00 98.50 83 GLY A C 1
ATOM 649 O O . GLY A 1 83 ? -2.819 -5.953 -13.898 1.00 98.50 83 GLY A O 1
ATOM 650 N N . ARG A 1 84 ? -3.519 -4.488 -12.341 1.00 98.62 84 ARG A N 1
ATOM 651 C CA . ARG A 1 84 ? -3.164 -3.282 -13.092 1.00 98.62 84 ARG A CA 1
ATOM 652 C C . ARG A 1 84 ? -1.860 -2.654 -12.606 1.00 98.62 84 ARG A C 1
ATOM 654 O O . ARG A 1 84 ? -1.746 -2.213 -11.462 1.00 98.62 84 ARG A O 1
ATOM 661 N N . THR A 1 85 ? -0.939 -2.512 -13.550 1.00 98.69 85 THR A N 1
ATOM 662 C CA . THR A 1 85 ? 0.318 -1.776 -13.406 1.00 98.69 85 THR A CA 1
ATOM 663 C C . THR A 1 85 ? 0.473 -0.836 -14.594 1.00 98.69 85 THR A C 1
ATOM 665 O O . THR A 1 85 ? 0.158 -1.202 -15.727 1.00 98.69 85 THR A O 1
ATOM 668 N N . VAL A 1 86 ? 0.945 0.379 -14.342 1.00 98.19 86 VAL A N 1
ATOM 669 C CA . VAL A 1 86 ? 1.243 1.388 -15.362 1.00 98.19 86 VAL A CA 1
ATOM 670 C C . VAL A 1 86 ? 2.736 1.682 -15.322 1.00 98.19 86 VAL A C 1
ATOM 672 O O . VAL A 1 86 ? 3.280 1.912 -14.245 1.00 98.19 86 VAL A O 1
ATOM 675 N N . ALA A 1 87 ? 3.390 1.680 -16.483 1.00 98.44 87 ALA A N 1
ATOM 676 C CA . ALA A 1 87 ? 4.768 2.141 -16.599 1.00 98.44 87 ALA A CA 1
ATOM 677 C C . ALA A 1 87 ? 4.813 3.671 -16.484 1.00 98.44 87 ALA A C 1
ATOM 679 O O . ALA A 1 87 ? 4.053 4.372 -17.155 1.00 98.44 87 ALA A O 1
ATOM 680 N N . ALA A 1 88 ? 5.692 4.177 -15.632 1.00 97.69 88 ALA A N 1
ATOM 681 C CA . ALA A 1 88 ? 5.952 5.597 -15.451 1.00 97.69 88 ALA A CA 1
ATOM 682 C C . ALA A 1 88 ? 7.387 5.731 -14.957 1.00 97.69 88 ALA A C 1
ATOM 684 O O . ALA A 1 88 ? 7.709 5.122 -13.950 1.00 97.69 88 ALA A O 1
ATOM 685 N N . GLU A 1 89 ? 8.241 6.490 -15.637 1.00 98.19 89 GLU A N 1
ATOM 686 C CA . GLU A 1 89 ? 9.646 6.619 -15.235 1.00 98.19 89 GLU A CA 1
ATOM 687 C C . GLU A 1 89 ? 9.770 7.336 -13.884 1.00 98.19 89 GLU A C 1
ATOM 689 O O . GLU A 1 89 ? 9.220 8.424 -13.696 1.00 98.19 89 GLU A O 1
ATOM 694 N N . SER A 1 90 ? 10.482 6.704 -12.950 1.00 98.12 90 SER A N 1
ATOM 695 C CA . SER A 1 90 ? 10.808 7.189 -11.607 1.00 98.12 90 SER A CA 1
ATOM 696 C C . SER A 1 90 ? 9.676 7.971 -10.909 1.00 98.12 90 SER A C 1
ATOM 698 O O . SER A 1 90 ? 9.813 9.160 -10.598 1.00 98.12 90 SER A O 1
ATOM 700 N N . PRO A 1 91 ? 8.504 7.347 -10.663 1.00 98.38 91 PRO A N 1
ATOM 701 C CA . PRO A 1 91 ? 7.345 8.058 -10.157 1.00 98.38 91 PRO A CA 1
ATOM 702 C C . PRO A 1 91 ? 7.516 8.323 -8.658 1.00 98.38 91 PRO A C 1
ATOM 704 O O . PRO A 1 91 ? 7.641 7.407 -7.846 1.00 98.38 91 PRO A O 1
ATOM 707 N N . VAL A 1 92 ? 7.477 9.601 -8.272 1.00 98.00 92 VAL A N 1
ATOM 708 C CA . VAL A 1 92 ? 7.686 10.032 -6.874 1.00 98.00 92 VAL A CA 1
ATOM 709 C C . VAL A 1 92 ? 6.493 10.764 -6.260 1.00 98.00 92 VAL A C 1
ATOM 711 O O . VAL A 1 92 ? 6.519 11.086 -5.072 1.00 98.00 92 VAL A O 1
ATOM 714 N N . CYS A 1 93 ? 5.455 11.049 -7.049 1.00 96.94 93 CYS A N 1
ATOM 715 C CA . CYS A 1 93 ? 4.242 11.736 -6.610 1.00 96.94 93 CYS A CA 1
ATOM 716 C C . CYS A 1 93 ? 3.073 11.409 -7.547 1.00 96.94 93 CYS A C 1
ATOM 718 O O . CYS A 1 93 ? 3.235 11.426 -8.765 1.00 96.94 93 CYS A O 1
ATOM 720 N N . VAL A 1 94 ? 1.897 11.140 -6.977 1.00 94.00 94 VAL A N 1
ATOM 721 C CA . VAL A 1 94 ? 0.641 10.928 -7.710 1.00 94.00 94 VAL A CA 1
ATOM 722 C C . VAL A 1 94 ? -0.459 11.661 -6.956 1.00 94.00 94 VAL A C 1
ATOM 724 O O . VAL A 1 94 ? -0.634 11.437 -5.763 1.00 94.00 94 VAL A O 1
ATOM 727 N N . ILE A 1 95 ? -1.198 12.536 -7.633 1.00 93.81 95 ILE A N 1
ATOM 728 C CA . ILE A 1 95 ? -2.334 13.254 -7.048 1.00 93.81 95 ILE A CA 1
ATOM 729 C C . ILE A 1 95 ? -3.541 13.159 -7.975 1.00 93.81 95 ILE A C 1
ATOM 731 O O . ILE A 1 95 ? -3.391 13.149 -9.196 1.00 93.81 95 ILE A O 1
ATOM 735 N N . PHE A 1 96 ? -4.733 13.131 -7.389 1.00 91.31 96 PHE A N 1
ATOM 736 C CA . PHE A 1 96 ? -5.981 13.284 -8.127 1.00 91.31 96 PHE A CA 1
ATOM 737 C C . PHE A 1 96 ? -6.382 14.756 -8.155 1.00 91.31 96 PHE A C 1
ATOM 739 O O . PHE A 1 96 ? -6.356 15.446 -7.135 1.00 91.31 96 PHE A O 1
ATOM 746 N N . THR A 1 97 ? -6.748 15.244 -9.334 1.00 86.19 97 THR A N 1
ATOM 747 C CA . THR A 1 97 ? -7.389 16.548 -9.489 1.00 86.19 97 THR A CA 1
ATOM 748 C C . THR A 1 97 ? -8.891 16.349 -9.445 1.00 86.19 97 THR A C 1
ATOM 750 O O . THR A 1 97 ? -9.394 15.469 -10.140 1.00 86.19 97 THR A O 1
ATOM 753 N N . LYS A 1 98 ? -9.610 17.195 -8.708 1.00 75.69 98 LYS A N 1
ATOM 754 C CA . LYS A 1 98 ? -11.065 17.265 -8.862 1.00 75.69 98 LYS A CA 1
ATOM 755 C C . LYS A 1 98 ? -11.380 17.698 -10.293 1.00 75.69 98 LYS A C 1
ATOM 757 O O . LYS A 1 98 ? -10.751 18.639 -10.789 1.00 75.69 98 LYS A O 1
ATOM 762 N N . GLU A 1 99 ? -12.322 17.024 -10.946 1.00 71.25 99 GLU A N 1
ATOM 763 C CA . GLU A 1 99 ? -12.906 17.552 -12.181 1.00 71.25 99 GLU A CA 1
ATOM 764 C C . GLU A 1 99 ? -13.483 18.953 -11.899 1.00 71.25 99 GLU A C 1
ATOM 766 O O . GLU A 1 99 ? -13.954 19.230 -10.791 1.00 71.25 99 GLU A O 1
ATOM 771 N N . ARG A 1 100 ? -13.335 19.866 -12.864 1.00 56.78 100 ARG A N 1
ATOM 772 C CA . ARG A 1 100 ? -13.851 21.239 -12.762 1.00 56.78 100 ARG A CA 1
ATOM 773 C C . ARG A 1 100 ? -15.354 21.286 -12.972 1.00 56.78 100 ARG A C 1
ATOM 775 O O . ARG A 1 100 ? -15.831 20.542 -13.854 1.00 56.78 100 ARG A O 1
#

pLDDT: mean 96.52, std 5.67, range [56.78, 98.88]

Secondary structure (DSSP, 8-state):
-EE-TTSSEEEEEETTTTEEEEEEE-TTT--EEEEEEEE-SSS-EEEEEE-TTSSEEEEEEGGGTEEEEEEEPTTT--EEEEEEEEE-SS-----PPPP-